Protein AF-A0A0Q4HCE0-F1 (afdb_monomer_lite)

Secondary structure (DSSP, 8-state):
-B--HHHHHHHHHHHHHHHHTTT--EEEEEETTEEEEEEE-SSPPPSSB---PPPTTS-HHHHHHHHHT-

Foldseek 3Di:
DFADPVRQVVQQVVLQVQLVPVQPAWDWDDQPPDTFDTHRRNDRDDHGDDDGDGDPPDDPVVVVCSVVVD

Sequence (70 aa):
MKFDKDGAAVFEKLTAAAAESASTARLVIKAGDEVLSAVTVVEPMQGDTAVIALPPEANPDELVEMIRGS

Radius of gyration: 12.76 Å; chains: 1; bounding box: 31×24×36 Å

pLDDT: mean 83.39, std 6.55, range [50.72, 93.5]

Structure (mmCIF, N/CA/C/O backbone):
data_AF-A0A0Q4HCE0-F1
#
_entry.id   AF-A0A0Q4HCE0-F1
#
loop_
_atom_site.group_PDB
_atom_site.id
_atom_site.type_symbol
_atom_site.label_atom_id
_atom_site.label_alt_id
_atom_site.label_comp_id
_atom_site.label_asym_id
_atom_site.label_entity_id
_atom_site.label_seq_id
_atom_site.pdbx_PDB_ins_code
_atom_site.Cartn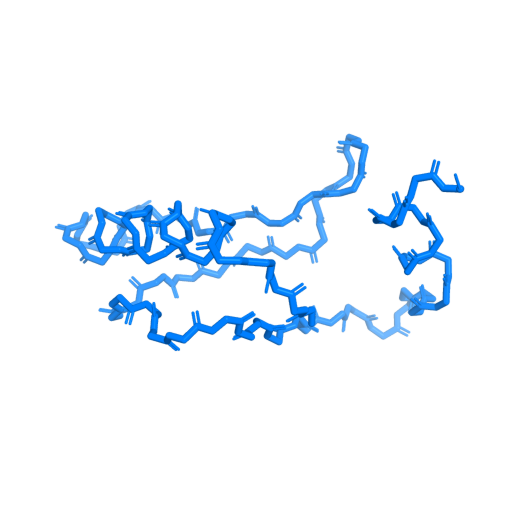_x
_atom_site.Cartn_y
_atom_site.Cartn_z
_atom_site.occupancy
_atom_site.B_iso_or_equiv
_atom_site.auth_seq_id
_atom_site.auth_comp_id
_atom_site.auth_asym_id
_atom_site.auth_atom_id
_atom_site.pdbx_PDB_model_num
ATOM 1 N N . MET A 1 1 ? 3.453 5.916 -7.316 1.00 83.94 1 MET A N 1
ATOM 2 C CA . MET A 1 1 ? 2.388 5.233 -8.081 1.00 83.94 1 MET A CA 1
ATOM 3 C C . MET A 1 1 ? 1.155 6.114 -8.092 1.00 83.94 1 MET A C 1
ATOM 5 O O . MET A 1 1 ? 0.889 6.731 -7.069 1.00 83.94 1 MET A O 1
ATOM 9 N N . LYS A 1 2 ? 0.434 6.173 -9.217 1.00 89.44 2 LYS A N 1
ATOM 10 C CA . LYS A 1 2 ? -0.851 6.867 -9.320 1.00 89.44 2 LYS A CA 1
ATOM 11 C C . LYS A 1 2 ? -1.939 5.862 -9.697 1.00 89.44 2 LYS A C 1
ATOM 13 O O . LYS A 1 2 ? -1.776 5.160 -10.691 1.00 89.44 2 LYS A O 1
ATOM 18 N N . PHE A 1 3 ? -2.993 5.785 -8.899 1.00 89.44 3 PHE A N 1
ATOM 19 C CA . PHE A 1 3 ? -4.181 4.990 -9.172 1.0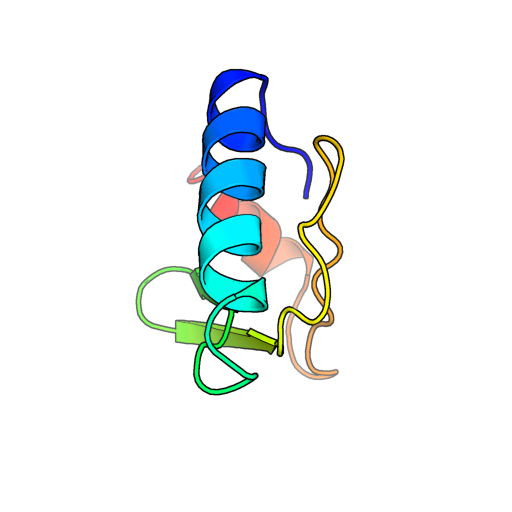0 89.44 3 PHE A CA 1
ATOM 20 C C . PHE A 1 3 ? -5.129 5.760 -10.094 1.00 89.44 3 PHE A C 1
ATOM 22 O O . PHE A 1 3 ? -5.147 6.993 -10.106 1.00 89.44 3 PHE A O 1
ATOM 29 N N . ASP A 1 4 ? -5.925 5.033 -10.872 1.00 92.81 4 ASP A N 1
ATOM 30 C CA . ASP A 1 4 ? -7.108 5.623 -11.488 1.00 92.81 4 ASP A CA 1
ATOM 31 C C . ASP A 1 4 ? -8.208 5.837 -10.432 1.00 92.81 4 ASP A C 1
ATOM 33 O O . ASP A 1 4 ? -8.024 5.578 -9.240 1.00 92.81 4 ASP A O 1
ATOM 37 N N . LYS A 1 5 ? -9.362 6.352 -10.859 1.00 93.25 5 LYS A N 1
ATOM 38 C CA . LYS A 1 5 ? -10.456 6.690 -9.945 1.00 93.25 5 LYS A CA 1
ATOM 39 C C . LYS A 1 5 ? -10.967 5.476 -9.162 1.00 93.25 5 LYS A C 1
ATOM 41 O O . LYS A 1 5 ? -11.256 5.602 -7.972 1.00 93.25 5 LYS A O 1
ATOM 46 N N . ASP A 1 6 ? -11.072 4.327 -9.819 1.00 93.50 6 ASP A N 1
ATOM 47 C CA . ASP A 1 6 ? -11.605 3.113 -9.204 1.00 93.50 6 ASP A CA 1
ATOM 48 C C . ASP A 1 6 ? -10.569 2.507 -8.249 1.00 93.50 6 ASP A C 1
ATOM 50 O O . ASP A 1 6 ? -10.892 2.151 -7.113 1.00 93.50 6 ASP A O 1
ATOM 54 N N . GLY A 1 7 ? -9.299 2.488 -8.657 1.00 90.06 7 GLY A N 1
ATOM 55 C CA . GLY A 1 7 ? -8.173 2.084 -7.825 1.00 90.06 7 GLY A CA 1
ATOM 56 C C . GLY A 1 7 ? -8.008 2.968 -6.590 1.00 90.06 7 GLY A C 1
ATOM 57 O O . GLY A 1 7 ? -7.791 2.443 -5.500 1.00 90.06 7 GLY A O 1
ATOM 58 N N . ALA A 1 8 ? -8.180 4.286 -6.723 1.00 91.94 8 ALA A N 1
ATOM 59 C CA . ALA A 1 8 ? -8.118 5.220 -5.600 1.00 91.94 8 ALA A CA 1
ATOM 60 C C . ALA A 1 8 ? -9.230 4.947 -4.574 1.00 91.94 8 ALA A C 1
ATOM 62 O O . ALA A 1 8 ? -8.960 4.904 -3.376 1.00 91.94 8 ALA A O 1
ATOM 63 N N . ALA A 1 9 ? -10.458 4.669 -5.028 1.00 91.94 9 ALA A N 1
ATOM 64 C CA . ALA A 1 9 ? -11.568 4.332 -4.135 1.00 91.94 9 ALA A CA 1
ATOM 65 C C . ALA A 1 9 ? -11.325 3.019 -3.366 1.00 91.94 9 ALA A C 1
ATOM 67 O O . ALA A 1 9 ? -11.635 2.915 -2.176 1.00 91.94 9 ALA A O 1
ATOM 68 N N . VAL A 1 10 ? -10.746 2.010 -4.025 1.00 91.88 10 VAL A N 1
ATOM 69 C CA . VAL A 1 10 ? -10.346 0.756 -3.365 1.00 91.88 10 VAL A CA 1
ATOM 70 C C . VAL A 1 10 ? -9.219 1.006 -2.363 1.00 91.88 10 VAL A C 1
ATOM 72 O O . VAL A 1 10 ? -9.270 0.497 -1.243 1.00 91.88 10 VAL A O 1
ATOM 75 N N . PHE A 1 11 ? -8.224 1.804 -2.743 1.00 89.50 11 PHE A N 1
ATOM 76 C CA . PHE A 1 11 ? -7.076 2.133 -1.907 1.00 89.50 11 PHE A CA 1
ATOM 77 C C . PHE A 1 11 ? -7.481 2.860 -0.618 1.00 89.50 11 PHE A C 1
ATOM 79 O O . PHE A 1 11 ? -7.093 2.446 0.477 1.00 89.50 11 PHE A O 1
ATOM 86 N N . GLU A 1 12 ? -8.328 3.881 -0.726 1.00 91.06 12 GLU A N 1
ATOM 87 C CA . GLU A 1 12 ? -8.867 4.618 0.419 1.00 91.06 12 GLU A CA 1
ATOM 88 C C . GLU A 1 12 ? -9.650 3.688 1.357 1.00 91.06 12 GLU A C 1
ATOM 90 O O . GLU A 1 12 ? -9.396 3.643 2.561 1.00 91.06 12 GLU A O 1
ATOM 95 N N . LYS A 1 13 ? -10.539 2.853 0.804 1.00 91.44 13 LYS A N 1
ATOM 96 C CA . LYS A 1 13 ? -11.336 1.907 1.596 1.00 91.44 13 LYS A CA 1
ATOM 97 C C . LYS A 1 13 ? -10.467 0.911 2.369 1.00 91.44 13 LYS A C 1
ATOM 99 O O . LYS A 1 13 ? -10.740 0.633 3.537 1.00 91.44 13 LYS A O 1
ATOM 104 N N . LEU A 1 14 ? -9.449 0.338 1.726 1.00 90.19 14 LEU A N 1
ATOM 105 C CA . LEU A 1 14 ? -8.578 -0.655 2.360 1.00 90.19 14 LEU A CA 1
ATOM 106 C C . LEU A 1 14 ? -7.660 -0.025 3.410 1.00 90.19 14 LEU A C 1
ATOM 108 O O . LEU A 1 14 ? -7.429 -0.630 4.457 1.00 90.19 14 LEU A O 1
ATOM 112 N N . THR A 1 15 ? -7.163 1.188 3.166 1.00 89.12 15 THR A N 1
ATOM 113 C CA . THR A 1 15 ? -6.333 1.902 4.144 1.00 89.12 15 THR A CA 1
ATOM 114 C C . THR A 1 15 ? -7.149 2.381 5.344 1.00 89.12 15 THR A C 1
ATOM 116 O O . THR A 1 15 ? -6.651 2.300 6.464 1.00 89.12 15 THR A O 1
ATOM 119 N N . ALA A 1 16 ? -8.418 2.756 5.162 1.00 90.25 16 ALA A N 1
ATOM 120 C CA . ALA A 1 16 ? -9.323 3.042 6.275 1.00 90.25 16 ALA A CA 1
ATOM 121 C C . ALA A 1 16 ? -9.515 1.825 7.191 1.00 90.25 16 ALA A C 1
ATOM 123 O O . ALA A 1 16 ? -9.294 1.914 8.398 1.00 90.25 16 ALA A O 1
ATOM 124 N N . ALA A 1 17 ? -9.812 0.660 6.610 1.00 88.44 17 ALA A N 1
ATOM 125 C CA . ALA A 1 17 ? -9.941 -0.581 7.371 1.00 88.44 17 ALA A CA 1
ATOM 126 C C . ALA A 1 17 ? -8.631 -0.970 8.086 1.00 88.44 17 ALA A C 1
ATOM 128 O O . ALA A 1 17 ? -8.648 -1.464 9.214 1.00 88.44 17 ALA A O 1
ATOM 129 N N . ALA A 1 18 ? -7.480 -0.736 7.447 1.00 87.50 18 ALA A N 1
ATOM 130 C CA . ALA A 1 18 ? -6.181 -0.995 8.058 1.00 87.50 18 ALA A CA 1
ATOM 131 C C . ALA A 1 18 ? -5.887 -0.043 9.232 1.00 87.50 18 ALA A C 1
ATOM 133 O O . ALA A 1 18 ? -5.387 -0.503 10.258 1.00 87.50 18 ALA A O 1
ATOM 134 N N . ALA A 1 19 ? -6.236 1.241 9.129 1.00 86.75 19 ALA A N 1
ATOM 135 C CA . ALA A 1 19 ? -6.058 2.211 10.211 1.00 86.75 19 ALA A CA 1
ATOM 136 C C . ALA A 1 19 ? -6.894 1.852 11.456 1.00 86.75 19 ALA A C 1
ATOM 138 O O . ALA A 1 19 ? -6.414 1.948 12.586 1.00 86.75 19 ALA A O 1
ATOM 139 N N . GLU A 1 20 ? -8.114 1.345 11.257 1.00 87.56 20 GLU A N 1
ATOM 140 C CA . GLU A 1 20 ? -9.005 0.907 12.342 1.00 87.56 20 GLU A CA 1
ATOM 141 C C . GLU A 1 20 ? -8.509 -0.354 13.074 1.00 87.56 20 GLU A C 1
ATOM 143 O O . GLU A 1 20 ? -8.909 -0.621 14.206 1.00 87.56 20 GLU A O 1
ATOM 148 N N . SER A 1 21 ? -7.589 -1.118 12.477 1.00 83.44 21 SER A N 1
ATOM 149 C CA . SER A 1 21 ? -7.104 -2.401 13.011 1.00 83.44 21 SER A CA 1
ATOM 150 C C . SER A 1 21 ? -6.122 -2.294 14.195 1.00 83.44 21 SER A C 1
ATOM 152 O O . SER A 1 21 ? -5.388 -3.244 14.485 1.00 83.44 21 SER A O 1
ATOM 154 N N . ALA A 1 22 ? -6.066 -1.146 14.877 1.00 71.94 22 ALA A N 1
ATOM 155 C CA . ALA A 1 22 ? -5.167 -0.879 16.004 1.00 71.94 22 ALA A CA 1
ATOM 156 C C . ALA A 1 22 ? -3.688 -1.225 15.710 1.00 71.94 22 ALA A C 1
ATOM 158 O O . ALA A 1 22 ? -2.982 -1.775 16.552 1.00 71.94 22 ALA A O 1
ATOM 159 N N . SER A 1 23 ? -3.211 -0.898 14.501 1.00 72.56 23 SER A N 1
ATOM 160 C CA . SER A 1 23 ? -1.843 -1.172 14.015 1.00 72.56 23 SER A CA 1
ATOM 161 C C . SER A 1 23 ? -1.471 -2.652 13.824 1.00 72.56 23 SER A C 1
ATOM 163 O O . SER A 1 23 ? -0.287 -2.973 13.693 1.00 72.56 23 SER A O 1
ATOM 165 N N . THR A 1 24 ? -2.447 -3.564 13.783 1.00 79.81 24 THR A N 1
ATOM 166 C CA . THR A 1 24 ? -2.184 -4.991 13.515 1.00 79.81 24 THR A CA 1
ATOM 167 C C . THR A 1 24 ? -2.139 -5.323 12.023 1.00 79.81 24 THR A C 1
ATOM 169 O O . THR A 1 24 ? -1.461 -6.274 11.634 1.00 79.81 24 THR A O 1
ATOM 172 N N . ALA A 1 25 ? -2.791 -4.527 11.170 1.00 83.50 25 ALA A N 1
ATOM 173 C CA . ALA A 1 25 ? -2.709 -4.673 9.722 1.00 83.50 25 ALA A CA 1
ATOM 174 C C . ALA A 1 25 ? -1.515 -3.910 9.125 1.00 83.50 25 ALA A C 1
ATOM 176 O O . ALA A 1 25 ? -1.137 -2.822 9.571 1.00 83.50 25 ALA A O 1
ATOM 177 N N . ARG A 1 26 ? -0.944 -4.477 8.058 1.00 83.19 26 ARG A N 1
ATOM 178 C CA . ARG A 1 26 ? 0.073 -3.838 7.216 1.00 83.19 26 ARG A CA 1
ATOM 179 C C . ARG A 1 26 ? -0.448 -3.733 5.791 1.00 83.19 26 ARG A C 1
ATOM 181 O O . ARG A 1 26 ? -1.001 -4.697 5.266 1.00 83.19 26 ARG A O 1
ATOM 188 N N . LEU A 1 27 ? -0.232 -2.585 5.160 1.00 84.94 27 LEU A N 1
ATOM 189 C CA . LEU A 1 27 ? -0.379 -2.459 3.717 1.00 84.94 27 LEU A CA 1
ATOM 190 C C . LEU A 1 27 ? 0.867 -3.065 3.075 1.00 84.94 27 LEU A C 1
ATOM 192 O O . LEU A 1 27 ? 1.974 -2.553 3.253 1.00 84.94 27 LEU A O 1
ATOM 196 N N . VAL A 1 28 ? 0.671 -4.166 2.358 1.00 86.38 28 VAL A N 1
ATOM 197 C CA . VAL A 1 28 ? 1.738 -4.875 1.655 1.00 86.38 28 VAL A CA 1
ATOM 198 C C . VAL A 1 28 ? 1.654 -4.552 0.172 1.00 86.38 28 VAL A C 1
ATOM 200 O O . VAL A 1 28 ? 0.595 -4.695 -0.438 1.00 86.38 28 VAL A O 1
ATOM 203 N N . ILE A 1 29 ? 2.779 -4.143 -0.407 1.00 81.50 29 ILE A N 1
ATOM 204 C CA . ILE A 1 29 ? 2.928 -3.961 -1.848 1.00 81.50 29 ILE A CA 1
ATOM 205 C C . ILE A 1 29 ? 3.795 -5.095 -2.370 1.00 81.50 29 ILE A C 1
ATOM 207 O O . ILE A 1 29 ? 4.922 -5.287 -1.907 1.00 81.50 29 ILE A O 1
ATOM 211 N N . LYS A 1 30 ? 3.249 -5.839 -3.330 1.00 84.00 30 LYS A N 1
ATOM 212 C CA . LYS A 1 30 ? 3.919 -6.959 -3.983 1.00 84.00 30 LYS A CA 1
ATOM 213 C C . LYS A 1 30 ? 3.962 -6.775 -5.495 1.00 84.00 30 LYS A C 1
ATOM 215 O O . LYS A 1 30 ? 3.015 -6.232 -6.065 1.00 84.00 30 LYS A O 1
ATOM 220 N N . ALA A 1 31 ? 5.019 -7.268 -6.126 1.00 77.94 31 ALA A N 1
ATOM 221 C CA . ALA A 1 31 ? 5.101 -7.437 -7.572 1.00 77.94 31 ALA A CA 1
ATOM 222 C C . ALA A 1 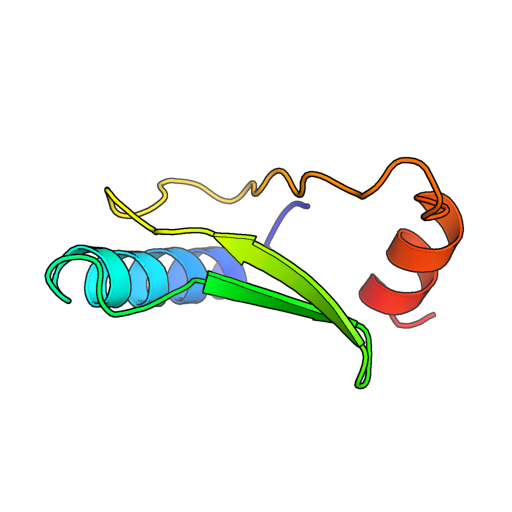31 ? 5.360 -8.920 -7.861 1.00 77.94 31 ALA A C 1
ATOM 224 O O . ALA A 1 31 ? 6.342 -9.490 -7.392 1.00 77.94 31 ALA A O 1
ATOM 225 N N . GLY A 1 32 ? 4.428 -9.575 -8.559 1.00 79.31 32 GLY A N 1
ATOM 226 C CA . GLY A 1 32 ? 4.408 -11.038 -8.631 1.00 79.31 32 GLY A CA 1
ATOM 227 C C . GLY A 1 32 ? 4.270 -11.671 -7.239 1.00 79.31 32 GLY A C 1
ATOM 228 O O . GLY A 1 32 ? 3.306 -11.385 -6.515 1.00 79.31 32 GLY A O 1
ATOM 229 N N . ASP A 1 33 ? 5.248 -12.503 -6.877 1.00 81.56 33 ASP A N 1
ATOM 230 C CA . ASP A 1 33 ? 5.340 -13.184 -5.577 1.00 81.56 33 ASP A CA 1
ATOM 231 C C . ASP A 1 33 ? 6.289 -12.487 -4.586 1.00 81.56 33 ASP A C 1
ATOM 233 O O . ASP A 1 33 ? 6.407 -12.911 -3.435 1.00 81.56 33 ASP A O 1
ATOM 237 N N . GLU A 1 34 ? 6.941 -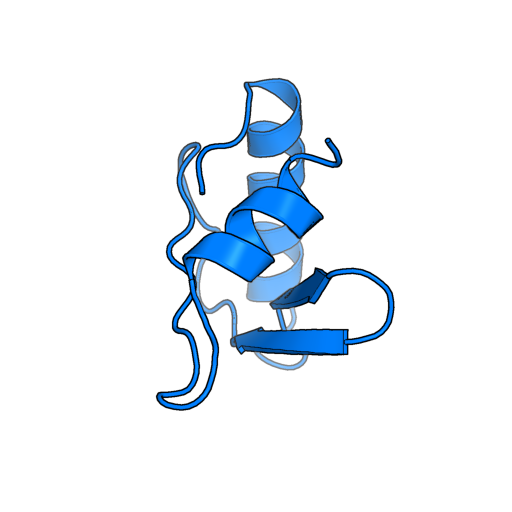11.396 -4.994 1.00 79.56 34 GLU A N 1
ATOM 238 C CA . GLU A 1 34 ? 7.890 -10.669 -4.154 1.00 79.56 34 GLU A CA 1
ATOM 239 C C . GLU A 1 34 ? 7.207 -9.546 -3.365 1.00 79.56 34 GLU A C 1
ATOM 241 O O . GLU A 1 34 ? 6.464 -8.731 -3.919 1.00 79.56 34 GLU A O 1
ATOM 246 N N . VAL A 1 35 ? 7.477 -9.481 -2.056 1.00 82.81 35 VAL A N 1
ATOM 247 C CA . VAL A 1 35 ? 7.036 -8.384 -1.183 1.00 82.81 35 VAL A CA 1
ATOM 248 C C . VAL A 1 35 ? 8.071 -7.265 -1.213 1.00 82.81 35 VAL A C 1
ATOM 250 O O . VAL A 1 35 ? 9.173 -7.419 -0.698 1.00 82.81 35 VAL A O 1
ATOM 253 N N . LEU A 1 36 ? 7.679 -6.114 -1.752 1.00 77.19 36 LEU A N 1
ATOM 254 C CA . LEU A 1 36 ? 8.553 -4.949 -1.918 1.00 77.19 36 LEU A CA 1
ATOM 255 C C . LEU A 1 36 ? 8.483 -3.994 -0.729 1.00 77.19 36 LEU A C 1
ATOM 257 O O . LEU A 1 36 ? 9.447 -3.306 -0.405 1.00 77.19 36 LEU A O 1
ATOM 261 N N . SER A 1 37 ? 7.312 -3.904 -0.097 1.00 79.19 37 SER A N 1
ATOM 262 C CA . SER A 1 37 ? 7.087 -2.994 1.019 1.00 79.19 37 SER A CA 1
ATOM 263 C C . SER A 1 37 ? 5.965 -3.494 1.918 1.00 79.19 37 SER A C 1
ATOM 265 O O . SER A 1 37 ? 4.979 -4.054 1.440 1.00 79.19 37 SER A O 1
ATOM 267 N N . ALA A 1 38 ? 6.104 -3.267 3.223 1.00 83.94 38 ALA A N 1
ATOM 268 C CA . ALA A 1 38 ? 5.086 -3.571 4.221 1.00 83.94 38 ALA A CA 1
ATOM 269 C C . ALA A 1 38 ? 5.029 -2.439 5.253 1.00 83.94 38 ALA A C 1
ATOM 271 O O . ALA A 1 38 ? 5.877 -2.342 6.144 1.00 83.94 38 ALA A O 1
ATOM 272 N N . VAL A 1 39 ? 4.025 -1.571 5.143 1.00 81.56 39 VAL A N 1
ATOM 273 C CA . VAL A 1 39 ? 3.925 -0.349 5.956 1.00 81.56 39 VAL A CA 1
ATOM 274 C C . VAL A 1 39 ? 2.726 -0.390 6.896 1.00 81.56 39 VAL A C 1
ATOM 276 O O . VAL A 1 39 ? 1.680 -0.954 6.574 1.00 81.56 39 VAL A O 1
ATOM 279 N N . THR A 1 40 ? 2.885 0.190 8.088 1.00 83.75 40 THR A N 1
ATOM 280 C CA . THR A 1 40 ? 1.745 0.438 8.981 1.00 83.75 40 THR A CA 1
ATOM 281 C C . THR A 1 40 ? 0.917 1.573 8.406 1.00 83.75 40 THR A C 1
ATOM 283 O O . THR A 1 40 ? 1.459 2.628 8.081 1.00 83.75 40 THR A O 1
ATOM 286 N N . VAL A 1 41 ? -0.392 1.370 8.330 1.00 82.81 41 VAL A N 1
ATOM 287 C CA . VAL A 1 41 ? -1.337 2.432 7.991 1.00 82.81 41 VAL A CA 1
ATOM 288 C C . VAL A 1 41 ? -1.850 3.019 9.300 1.00 82.81 41 VAL A C 1
ATOM 290 O O . VAL A 1 41 ? -2.554 2.341 10.041 1.00 82.81 41 VAL A O 1
ATOM 293 N N . VAL A 1 42 ? -1.426 4.243 9.617 1.00 80.19 42 VAL A N 1
ATOM 294 C CA . VAL A 1 42 ? -1.840 4.950 10.845 1.00 80.19 42 VAL A CA 1
ATOM 295 C C . VAL A 1 42 ? -3.129 5.736 10.609 1.00 80.19 42 VAL A C 1
ATOM 297 O O . VAL A 1 42 ? -3.986 5.793 11.483 1.00 80.19 42 VAL A O 1
ATOM 300 N N . GLU A 1 43 ? -3.287 6.286 9.407 1.00 81.00 43 GLU A N 1
ATOM 301 C CA . GLU A 1 43 ? -4.475 7.013 8.966 1.00 81.00 43 GLU A CA 1
ATOM 302 C C . GLU A 1 43 ? -4.862 6.546 7.555 1.00 81.00 43 GLU A C 1
ATOM 304 O O . GLU A 1 43 ? -3.980 6.116 6.798 1.00 81.00 43 GLU A O 1
ATOM 309 N N . PRO A 1 44 ? -6.154 6.621 7.182 1.00 82.62 44 PRO A N 1
ATOM 310 C CA . PRO A 1 44 ? -6.585 6.344 5.818 1.00 82.62 44 PRO A CA 1
ATOM 311 C C . PRO A 1 44 ? -5.804 7.217 4.835 1.00 82.62 44 PRO A C 1
ATOM 313 O O . PRO A 1 44 ? -5.692 8.431 5.022 1.00 82.62 44 PRO A O 1
ATOM 316 N N . MET A 1 45 ? -5.267 6.614 3.777 1.00 83.12 45 MET A N 1
ATOM 317 C CA . MET A 1 45 ? -4.571 7.390 2.760 1.00 83.12 45 MET A CA 1
ATOM 318 C C . MET A 1 45 ? -5.597 8.095 1.880 1.00 83.12 45 MET A C 1
ATOM 320 O O . MET A 1 45 ? -6.494 7.461 1.329 1.00 83.12 45 MET A O 1
ATOM 324 N N . GLN A 1 46 ? -5.449 9.412 1.751 1.00 80.31 46 GLN A N 1
ATOM 325 C CA . GLN A 1 46 ? -6.309 10.237 0.910 1.00 80.31 46 GLN A CA 1
ATOM 326 C C . GLN A 1 46 ? -5.646 10.512 -0.441 1.00 80.31 46 GLN A C 1
ATOM 328 O O . GLN A 1 46 ? -4.451 10.804 -0.516 1.00 80.31 46 GLN A O 1
ATOM 333 N N . GLY A 1 47 ? -6.450 10.475 -1.504 1.00 84.31 47 GLY A N 1
ATOM 334 C CA . GLY A 1 47 ? -6.018 10.781 -2.865 1.00 84.31 47 GLY A CA 1
ATOM 335 C C . GLY A 1 47 ? -5.648 9.553 -3.696 1.00 84.31 47 GLY A C 1
ATOM 336 O O . GLY A 1 47 ? -5.927 8.413 -3.338 1.00 84.31 47 GLY A O 1
ATOM 337 N N . ASP A 1 48 ? -5.043 9.808 -4.853 1.00 87.50 48 ASP A N 1
ATOM 338 C CA . ASP A 1 48 ? -4.774 8.800 -5.884 1.00 87.50 48 ASP A CA 1
ATOM 339 C C . ASP A 1 48 ? -3.296 8.398 -5.970 1.00 87.50 48 ASP A C 1
ATOM 341 O O . ASP A 1 48 ? -2.914 7.641 -6.858 1.00 87.50 48 ASP A O 1
ATOM 345 N N . THR A 1 49 ? -2.443 8.902 -5.078 1.00 84.94 49 THR A N 1
ATOM 346 C CA . THR A 1 49 ? -0.991 8.740 -5.181 1.00 84.94 49 THR A CA 1
ATOM 347 C C . THR A 1 49 ? -0.420 8.036 -3.955 1.00 84.94 49 THR A C 1
ATOM 349 O O . THR A 1 49 ? -0.627 8.466 -2.825 1.00 84.94 49 THR A O 1
ATOM 352 N N . ALA A 1 50 ? 0.368 6.985 -4.190 1.00 83.31 50 ALA A N 1
ATOM 353 C CA . ALA A 1 50 ? 1.133 6.276 -3.168 1.00 83.31 50 ALA A CA 1
ATOM 354 C C . ALA A 1 50 ? 2.636 6.348 -3.466 1.00 83.31 50 ALA A C 1
ATOM 356 O O . ALA A 1 50 ? 3.070 6.143 -4.607 1.00 83.31 50 ALA A O 1
ATOM 357 N N . VAL A 1 51 ? 3.438 6.616 -2.435 1.00 82.75 51 VAL A N 1
ATOM 358 C CA . VAL A 1 51 ? 4.905 6.583 -2.507 1.00 82.75 51 VAL A CA 1
ATOM 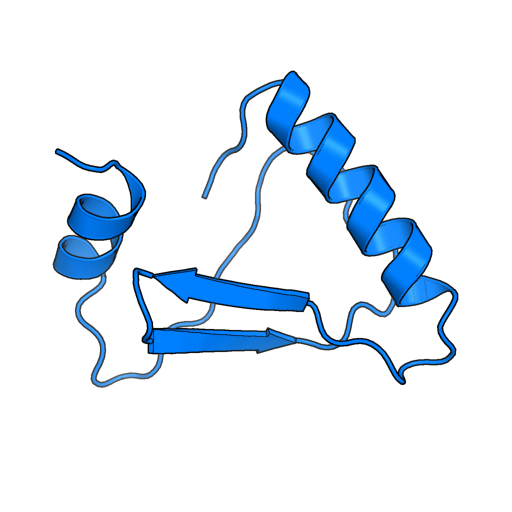359 C C . VAL A 1 51 ? 5.385 5.275 -1.899 1.00 82.75 51 VAL A C 1
ATOM 361 O O . VAL A 1 51 ? 5.019 4.932 -0.779 1.00 82.75 51 VAL A O 1
ATOM 364 N N . ILE A 1 52 ? 6.201 4.547 -2.654 1.00 77.94 52 ILE A N 1
ATOM 365 C CA . ILE A 1 52 ? 6.762 3.265 -2.239 1.00 77.94 52 ILE A CA 1
ATOM 366 C C . ILE A 1 52 ? 8.234 3.512 -1.950 1.00 77.94 52 ILE A C 1
ATOM 368 O O . ILE A 1 52 ? 8.974 3.924 -2.843 1.00 77.94 52 ILE A O 1
ATOM 372 N N . ALA A 1 53 ? 8.649 3.295 -0.704 1.00 76.88 53 ALA A N 1
ATOM 373 C CA . ALA A 1 53 ? 10.063 3.274 -0.368 1.00 76.88 53 ALA A CA 1
ATOM 374 C C . ALA A 1 53 ? 10.649 1.946 -0.853 1.00 76.88 53 ALA A C 1
ATOM 376 O O . ALA A 1 53 ? 10.203 0.882 -0.421 1.00 76.88 53 ALA A O 1
ATOM 377 N N . LEU A 1 54 ? 11.613 2.027 -1.765 1.00 75.06 54 LEU A N 1
ATOM 378 C CA . LEU A 1 54 ? 12.324 0.871 -2.292 1.00 75.06 54 LEU A CA 1
ATOM 379 C C . LEU A 1 54 ? 13.616 0.643 -1.499 1.00 75.06 54 LEU A C 1
ATOM 381 O O . LEU A 1 54 ? 14.236 1.621 -1.066 1.00 75.06 54 LEU A O 1
ATOM 385 N N . PRO A 1 55 ? 14.036 -0.617 -1.296 1.00 75.81 55 PRO A N 1
ATOM 386 C CA . PRO A 1 55 ? 15.355 -0.894 -0.751 1.00 75.81 55 PRO A CA 1
ATOM 387 C C . PRO A 1 55 ? 16.443 -0.401 -1.725 1.00 75.81 55 PRO A C 1
ATOM 389 O O . PRO A 1 55 ? 16.195 -0.352 -2.930 1.00 75.81 55 PRO A O 1
ATOM 392 N N . PRO A 1 56 ? 17.652 -0.062 -1.237 1.00 80.38 56 PRO A N 1
ATOM 393 C CA . PRO A 1 56 ? 18.719 0.504 -2.072 1.00 80.38 56 PRO A CA 1
ATOM 394 C C . PRO A 1 56 ? 19.119 -0.387 -3.252 1.00 80.38 56 PRO A C 1
ATOM 396 O O . PRO A 1 56 ? 19.559 0.109 -4.283 1.00 80.38 56 PRO A O 1
ATOM 399 N N . GLU A 1 57 ? 18.955 -1.697 -3.076 1.00 83.44 57 GLU A N 1
ATOM 400 C CA . GLU A 1 57 ? 19.337 -2.727 -4.040 1.00 83.44 57 GLU A CA 1
ATOM 401 C C . GLU A 1 57 ? 18.283 -2.929 -5.147 1.00 83.44 57 GLU A C 1
ATOM 403 O O . GLU A 1 57 ? 18.562 -3.590 -6.145 1.00 83.44 57 GLU A O 1
ATOM 408 N N . ALA A 1 58 ? 17.059 -2.410 -4.971 1.00 80.44 58 ALA A N 1
ATOM 409 C CA . ALA A 1 58 ? 15.981 -2.593 -5.938 1.00 80.44 58 ALA A CA 1
ATOM 410 C C . ALA A 1 58 ? 16.108 -1.611 -7.105 1.00 80.44 58 ALA A C 1
ATOM 412 O O . ALA A 1 58 ? 16.295 -0.410 -6.906 1.00 80.44 58 ALA A O 1
ATOM 413 N N . ASN A 1 59 ? 15.923 -2.117 -8.326 1.00 85.69 59 ASN A N 1
ATOM 414 C CA . ASN A 1 59 ? 15.876 -1.299 -9.530 1.00 85.69 59 ASN A CA 1
ATOM 415 C C . ASN A 1 59 ? 14.464 -0.700 -9.721 1.00 85.69 59 ASN A C 1
ATOM 417 O O . ASN A 1 59 ? 13.513 -1.449 -9.958 1.00 85.69 59 ASN A O 1
ATOM 421 N N . PRO A 1 60 ? 14.292 0.634 -9.656 1.00 82.88 60 PRO A N 1
ATOM 422 C CA . PRO A 1 60 ? 12.983 1.259 -9.823 1.00 82.88 60 PRO A CA 1
ATOM 423 C C . PRO A 1 60 ? 12.361 1.026 -11.205 1.00 82.88 60 PRO A C 1
ATOM 425 O O . PRO A 1 60 ? 11.139 0.927 -11.298 1.00 82.88 60 PRO A O 1
ATOM 428 N N . ASP A 1 61 ? 13.173 0.933 -12.261 1.00 86.88 61 ASP A N 1
ATOM 429 C CA . ASP A 1 61 ? 12.677 0.799 -13.635 1.00 86.88 61 ASP A CA 1
ATOM 430 C C . ASP A 1 61 ? 12.080 -0.593 -13.875 1.00 86.88 61 ASP A C 1
ATOM 432 O O . ASP A 1 61 ? 10.970 -0.711 -14.392 1.00 86.88 61 ASP A O 1
ATOM 436 N N . GLU A 1 62 ? 12.759 -1.636 -13.395 1.00 84.31 62 GLU A N 1
ATOM 437 C CA . GLU A 1 62 ? 12.276 -3.022 -13.449 1.00 84.31 62 GLU A CA 1
ATOM 438 C C . GLU A 1 62 ? 10.940 -3.174 -12.708 1.00 84.31 62 GLU A C 1
ATOM 440 O O . GLU A 1 62 ? 9.988 -3.769 -13.213 1.00 84.31 62 GLU A O 1
ATOM 445 N N . LEU A 1 63 ? 10.812 -2.536 -11.542 1.00 81.75 63 LEU A N 1
ATOM 446 C CA . LEU A 1 63 ? 9.562 -2.529 -10.785 1.00 81.75 63 LEU A CA 1
ATOM 447 C C . LEU A 1 63 ? 8.432 -1.790 -11.506 1.00 81.75 63 LEU A C 1
ATOM 449 O O . LEU A 1 63 ? 7.277 -2.213 -11.437 1.00 81.75 63 LEU A O 1
ATOM 453 N N . VAL A 1 64 ? 8.733 -0.691 -12.200 1.00 85.25 64 VAL A N 1
ATOM 454 C CA . VAL A 1 64 ? 7.735 0.020 -13.009 1.00 85.25 64 VAL A CA 1
ATOM 455 C C . VAL A 1 64 ? 7.246 -0.855 -14.161 1.00 85.25 64 VAL A C 1
ATOM 457 O O . VAL A 1 64 ? 6.039 -0.875 -14.413 1.00 85.25 64 VAL A O 1
ATOM 460 N N . GLU A 1 65 ? 8.135 -1.591 -14.829 1.00 85.62 65 GLU A N 1
ATOM 461 C CA . GLU A 1 65 ? 7.757 -2.544 -15.879 1.00 85.62 65 GLU A CA 1
ATOM 462 C C . GLU A 1 65 ? 6.863 -3.662 -15.330 1.00 85.62 65 GLU A C 1
ATOM 464 O O . GLU A 1 65 ? 5.781 -3.903 -15.872 1.00 85.62 65 GLU A O 1
ATOM 469 N N . MET A 1 66 ? 7.237 -4.263 -14.195 1.00 82.25 66 MET A N 1
ATOM 470 C CA . MET A 1 66 ? 6.433 -5.298 -13.534 1.00 82.25 66 MET A CA 1
ATOM 471 C C . MET A 1 66 ? 5.037 -4.802 -13.138 1.00 82.25 66 MET A C 1
ATOM 473 O O . MET A 1 66 ? 4.052 -5.515 -13.323 1.00 82.25 66 MET A O 1
ATOM 477 N N . ILE A 1 67 ? 4.930 -3.585 -12.593 1.00 81.75 67 ILE A N 1
ATOM 478 C CA . ILE A 1 67 ? 3.651 -3.006 -12.147 1.00 81.75 67 ILE A CA 1
ATOM 479 C C . ILE A 1 67 ? 2.759 -2.636 -13.335 1.00 81.75 67 ILE A C 1
ATOM 481 O O . ILE A 1 67 ? 1.541 -2.789 -13.254 1.00 81.75 67 ILE A O 1
ATOM 485 N N . ARG A 1 68 ? 3.339 -2.129 -14.430 1.00 81.56 68 ARG A N 1
ATOM 486 C CA . ARG A 1 68 ? 2.581 -1.785 -15.642 1.00 81.56 68 ARG A CA 1
ATOM 487 C C . ARG A 1 68 ? 2.110 -3.019 -16.406 1.00 81.56 68 ARG A C 1
ATOM 489 O O . ARG A 1 68 ? 1.124 -2.913 -17.126 1.00 81.56 68 ARG A O 1
ATOM 496 N N . GLY A 1 69 ? 2.756 -4.167 -16.202 1.00 67.62 69 GLY A N 1
ATOM 497 C CA . GLY A 1 69 ? 2.322 -5.439 -16.769 1.00 67.62 69 GLY A CA 1
ATOM 498 C C . GLY A 1 69 ? 2.658 -5.621 -18.249 1.00 67.62 69 GLY A C 1
ATOM 499 O O . GLY A 1 69 ? 2.085 -6.516 -18.867 1.00 67.62 69 GLY A O 1
ATOM 500 N N . SER A 1 70 ? 3.633 -4.865 -18.777 1.00 50.72 70 SER A N 1
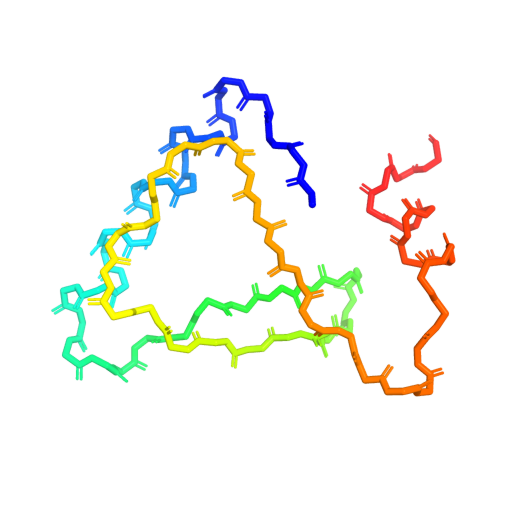ATOM 501 C CA . SER A 1 70 ? 3.963 -4.716 -20.215 1.00 50.72 70 SER A CA 1
ATOM 502 C C . SER A 1 70 ? 2.876 -4.025 -21.042 1.00 50.72 70 SER A C 1
ATOM 504 O O . SER A 1 70 ? 1.807 -4.630 -21.270 1.00 50.72 70 SER A O 1
#